Protein AF-A0A2R6IFF1-F1 (afdb_monomer_lite)

pLDDT: mean 81.97, std 9.03, range [49.09, 92.19]

Secondary structure (DSSP, 8-state):
-PPPHHHHHHHHHHHHHHHHHHHHHHHHHHHH-S-PPPHHHHHHHHHHHHHHHHHHHHHHHHHHHHHHHT-

Sequence (71 aa):
MPAPASTVKASLLWGVIGGLSFLVLIQGYELLTDQGVALAVKFGVAALVAVLAGVSTYTLQERLQAENESA

Radius of gyration: 16.2 Å; chains: 1; bounding box: 32×22×46 Å

Structure (mmCIF, N/CA/C/O backbone):
data_AF-A0A2R6IFF1-F1
#
_entry.id   AF-A0A2R6IFF1-F1
#
loop_
_atom_site.group_PDB
_atom_site.id
_atom_site.type_symbol
_atom_site.label_atom_id
_atom_site.label_alt_id
_atom_site.label_comp_id
_atom_site.label_asym_id
_atom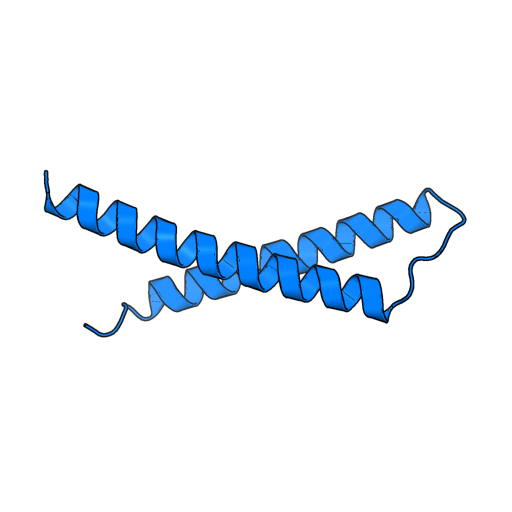_site.label_entity_id
_atom_site.label_seq_id
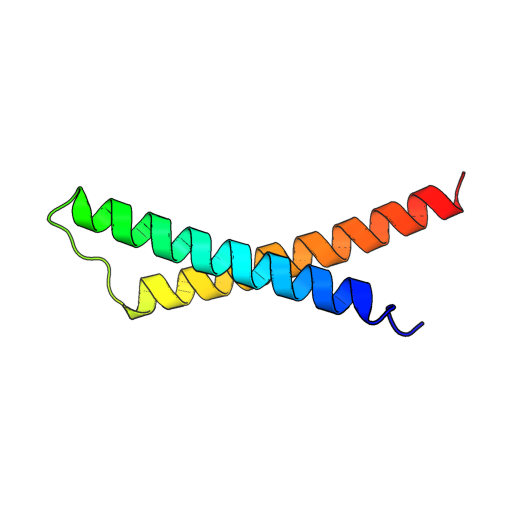_atom_site.pdbx_PDB_ins_code
_atom_site.Cartn_x
_atom_site.Cartn_y
_atom_site.Cartn_z
_atom_site.occupancy
_atom_site.B_iso_or_equiv
_atom_site.auth_seq_id
_atom_site.auth_comp_id
_atom_site.auth_asym_id
_atom_site.auth_atom_id
_atom_site.pdbx_PDB_model_num
ATOM 1 N N . MET A 1 1 ? 11.466 -5.064 -24.695 1.00 49.09 1 MET A N 1
ATOM 2 C CA . MET A 1 1 ? 12.727 -4.881 -23.946 1.00 49.09 1 MET A CA 1
ATOM 3 C C . MET A 1 1 ? 12.450 -5.279 -22.502 1.00 49.09 1 MET A C 1
ATOM 5 O O . MET A 1 1 ? 11.487 -4.753 -21.960 1.00 49.09 1 MET A O 1
ATOM 9 N N . PRO A 1 2 ? 13.141 -6.267 -21.908 1.00 51.91 2 PRO A N 1
ATOM 10 C CA . PRO A 1 2 ? 12.919 -6.611 -20.503 1.00 51.91 2 PRO A CA 1
ATOM 11 C C . PRO A 1 2 ? 13.326 -5.418 -19.628 1.00 51.91 2 PRO A C 1
ATOM 13 O O . PRO A 1 2 ? 14.434 -4.906 -19.779 1.00 51.91 2 PRO A O 1
ATOM 16 N N . ALA A 1 3 ? 12.429 -4.948 -18.757 1.00 60.38 3 ALA A N 1
ATOM 17 C CA . ALA A 1 3 ? 12.728 -3.856 -17.834 1.00 60.38 3 ALA A CA 1
ATOM 18 C C . ALA A 1 3 ? 13.954 -4.218 -16.971 1.00 60.38 3 ALA A C 1
ATOM 20 O O . ALA A 1 3 ? 14.064 -5.369 -16.530 1.00 60.38 3 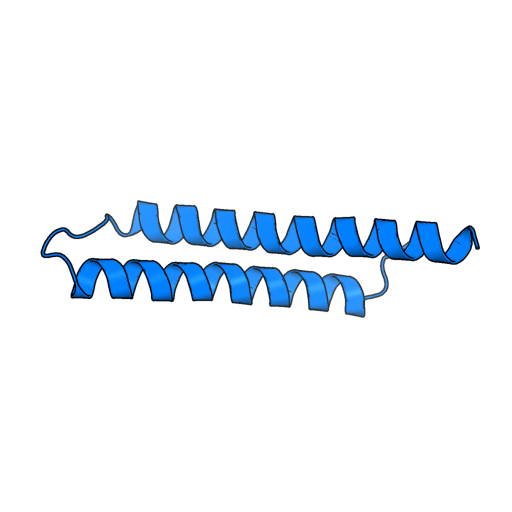ALA A O 1
ATOM 21 N N . PRO A 1 4 ? 14.884 -3.279 -16.712 1.00 64.81 4 PRO A N 1
ATOM 22 C CA . PRO A 1 4 ? 16.033 -3.560 -15.864 1.00 64.81 4 PRO A CA 1
ATOM 23 C C . PRO A 1 4 ? 15.519 -3.969 -14.480 1.00 64.81 4 PRO A C 1
ATOM 25 O O . PRO A 1 4 ? 14.682 -3.288 -13.887 1.00 64.81 4 PRO A O 1
ATOM 28 N N . ALA A 1 5 ? 15.991 -5.103 -13.959 1.00 71.50 5 ALA A N 1
ATOM 29 C CA . ALA A 1 5 ? 15.466 -5.716 -12.733 1.00 71.50 5 ALA A CA 1
ATOM 30 C C . ALA A 1 5 ? 15.426 -4.759 -11.515 1.00 71.50 5 ALA A C 1
ATOM 32 O O . ALA A 1 5 ? 14.633 -4.954 -10.593 1.00 71.50 5 ALA A O 1
ATOM 33 N N . SER A 1 6 ? 16.244 -3.699 -11.519 1.00 75.81 6 SER A N 1
ATOM 34 C CA . SER A 1 6 ? 16.252 -2.629 -10.516 1.00 75.81 6 SER A CA 1
ATOM 35 C C . SER A 1 6 ? 14.977 -1.774 -10.505 1.00 75.81 6 SER A C 1
ATOM 37 O O . SER A 1 6 ? 14.508 -1.429 -9.423 1.00 75.81 6 SER A O 1
ATOM 39 N N . THR A 1 7 ? 14.380 -1.476 -11.660 1.00 78.88 7 THR A N 1
ATOM 40 C CA . THR A 1 7 ? 13.136 -0.690 -11.791 1.00 78.88 7 THR A CA 1
ATOM 41 C C . THR A 1 7 ? 11.938 -1.441 -11.229 1.00 78.88 7 THR A C 1
ATOM 43 O O . THR A 1 7 ? 11.141 -0.887 -10.470 1.00 78.88 7 THR A O 1
ATOM 46 N N . VAL A 1 8 ? 11.846 -2.737 -11.534 1.00 80.69 8 VAL A N 1
ATOM 47 C CA . VAL A 1 8 ? 10.795 -3.608 -10.992 1.00 80.69 8 VAL A CA 1
ATOM 48 C C . VAL A 1 8 ? 10.938 -3.719 -9.476 1.00 80.69 8 VAL A C 1
ATOM 50 O O . VAL A 1 8 ? 9.958 -3.573 -8.748 1.00 80.69 8 VAL A O 1
ATOM 53 N N . LYS A 1 9 ? 12.169 -3.892 -8.979 1.00 79.44 9 LYS A N 1
ATOM 54 C CA . LYS A 1 9 ? 12.448 -3.934 -7.539 1.00 79.44 9 LYS A CA 1
ATOM 55 C C . LYS A 1 9 ? 12.086 -2.618 -6.842 1.00 79.44 9 LYS A C 1
ATOM 57 O O . LYS A 1 9 ? 11.468 -2.654 -5.783 1.00 79.44 9 LYS A O 1
ATOM 62 N N . ALA A 1 10 ? 12.437 -1.472 -7.426 1.00 85.00 10 ALA A N 1
ATOM 63 C CA . ALA A 1 10 ? 12.103 -0.156 -6.882 1.00 85.00 10 ALA A CA 1
ATOM 64 C C . ALA A 1 10 ? 10.585 0.080 -6.836 1.00 85.00 10 ALA A C 1
ATOM 66 O O . ALA A 1 10 ? 10.062 0.511 -5.810 1.00 85.00 10 ALA A O 1
ATOM 67 N N . SER A 1 11 ? 9.877 -0.282 -7.908 1.00 81.06 11 SER A N 1
ATOM 68 C CA . SER A 1 11 ? 8.414 -0.187 -7.985 1.00 81.06 11 SER A CA 1
ATOM 69 C C . SER A 1 11 ? 7.736 -1.069 -6.934 1.00 81.06 11 SER A C 1
ATOM 71 O O . SER A 1 11 ? 6.798 -0.638 -6.264 1.00 81.06 11 SER A O 1
ATOM 73 N N . LEU A 1 12 ? 8.252 -2.284 -6.719 1.00 86.12 12 LEU A N 1
ATOM 74 C CA . LEU A 1 12 ? 7.738 -3.196 -5.699 1.00 86.12 12 LEU A CA 1
ATOM 75 C C . LEU A 1 12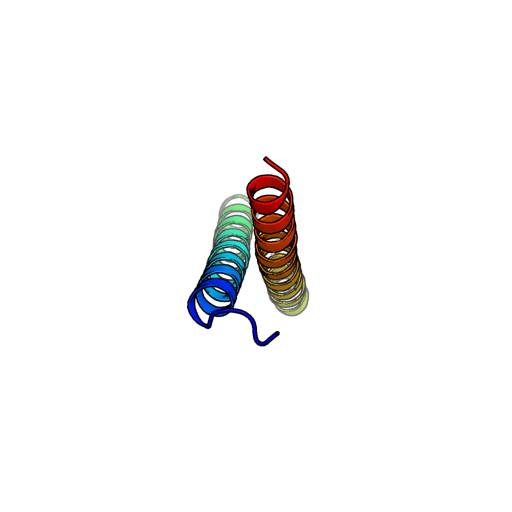 ? 7.957 -2.650 -4.280 1.00 86.12 12 LEU A C 1
ATOM 77 O O . LEU A 1 12 ? 7.046 -2.698 -3.457 1.00 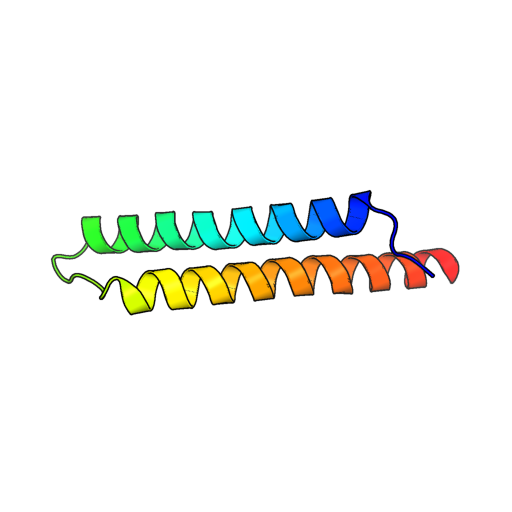86.12 12 LEU A O 1
ATOM 81 N N . LEU A 1 13 ? 9.142 -2.094 -4.003 1.00 90.38 13 LEU A N 1
ATOM 82 C CA . LEU A 1 13 ? 9.454 -1.478 -2.710 1.00 90.38 13 LEU A CA 1
ATOM 83 C C . LEU A 1 13 ? 8.542 -0.285 -2.420 1.00 90.38 13 LEU A C 1
ATOM 85 O O . LEU A 1 13 ? 8.008 -0.197 -1.318 1.00 90.38 13 LEU A O 1
ATOM 89 N N . TRP A 1 14 ? 8.308 0.589 -3.399 1.00 87.38 14 TRP A N 1
ATOM 90 C CA . TRP A 1 14 ? 7.382 1.713 -3.243 1.00 87.38 14 TRP A CA 1
ATOM 91 C C . TRP A 1 14 ? 5.939 1.266 -3.008 1.00 87.38 14 TRP A C 1
ATOM 93 O O . TRP A 1 14 ? 5.260 1.837 -2.154 1.00 87.38 14 TRP A O 1
ATOM 103 N N . GLY A 1 15 ? 5.494 0.204 -3.683 1.00 87.12 15 GLY A N 1
ATOM 104 C CA . GLY A 1 15 ? 4.209 -0.434 -3.399 1.00 87.12 15 GLY A CA 1
ATOM 105 C C . GLY A 1 15 ? 4.104 -0.914 -1.948 1.00 87.12 15 GLY A C 1
ATOM 106 O O . GLY A 1 15 ? 3.152 -0.576 -1.244 1.00 87.12 15 GLY A O 1
ATOM 107 N N . VAL A 1 16 ? 5.115 -1.642 -1.462 1.00 88.81 16 VAL A N 1
ATOM 108 C CA . VAL A 1 16 ? 5.166 -2.121 -0.069 1.00 88.81 16 VAL A CA 1
ATOM 109 C C . VAL A 1 16 ? 5.174 -0.957 0.922 1.00 88.81 16 VAL A C 1
ATOM 111 O O . VAL A 1 16 ? 4.411 -0.977 1.885 1.00 88.81 16 VAL A O 1
ATOM 114 N N . ILE A 1 17 ? 5.983 0.078 0.677 1.00 92.19 17 ILE A N 1
ATOM 115 C CA . ILE A 1 17 ? 6.049 1.276 1.526 1.00 92.19 17 ILE A CA 1
ATOM 116 C C . ILE A 1 17 ? 4.681 1.961 1.592 1.00 92.19 17 ILE A C 1
ATOM 118 O O . ILE A 1 17 ? 4.215 2.272 2.687 1.00 92.19 17 ILE A O 1
ATOM 122 N N . GLY A 1 18 ? 4.011 2.160 0.453 1.00 87.12 18 GLY A N 1
ATOM 123 C CA . GLY A 1 18 ? 2.678 2.763 0.399 1.00 87.12 18 GLY A CA 1
ATOM 124 C C . GLY A 1 18 ? 1.628 1.951 1.163 1.00 87.12 18 GLY A C 1
ATOM 125 O O . GLY A 1 18 ? 0.899 2.505 1.988 1.00 87.12 18 GLY A O 1
ATOM 126 N N . GLY A 1 19 ? 1.589 0.632 0.953 1.00 85.94 19 GLY A N 1
ATOM 127 C CA . GLY A 1 19 ? 0.661 -0.264 1.651 1.00 85.94 19 GLY A CA 1
ATOM 128 C C . GLY A 1 19 ? 0.885 -0.300 3.165 1.00 85.94 19 GLY A C 1
ATOM 129 O O . GLY A 1 19 ? -0.067 -0.170 3.936 1.00 85.94 19 GLY A O 1
ATOM 130 N N . LEU A 1 20 ? 2.142 -0.414 3.609 1.00 87.75 20 LEU A N 1
ATOM 131 C CA . LEU A 1 20 ? 2.488 -0.383 5.034 1.00 87.75 20 LEU A CA 1
ATOM 132 C C . LEU A 1 20 ? 2.176 0.978 5.664 1.00 87.75 20 LEU A C 1
ATOM 134 O O . LEU A 1 20 ? 1.635 1.024 6.766 1.00 87.75 20 LEU A O 1
ATOM 138 N N . SER A 1 21 ? 2.443 2.079 4.957 1.00 92.12 21 SER A N 1
ATOM 139 C CA . SER A 1 21 ? 2.122 3.432 5.429 1.00 92.12 21 SER A CA 1
ATOM 140 C C . SER A 1 21 ? 0.618 3.614 5.634 1.00 92.12 21 SER A C 1
ATOM 142 O O . SER A 1 21 ? 0.199 4.158 6.654 1.00 92.12 21 SER A O 1
ATOM 144 N N . PHE A 1 22 ? -0.210 3.097 4.719 1.00 88.44 22 PHE A N 1
ATOM 145 C CA . PHE A 1 22 ? -1.665 3.090 4.881 1.00 88.44 22 PHE A CA 1
ATOM 146 C C . PHE A 1 22 ? -2.107 2.277 6.107 1.00 88.44 22 PHE A C 1
ATOM 148 O O . PHE A 1 22 ? -2.942 2.743 6.883 1.00 88.44 22 PHE A O 1
ATOM 155 N N . LEU A 1 23 ? -1.524 1.091 6.323 1.00 88.31 23 LEU A N 1
ATOM 156 C CA . LEU A 1 23 ? -1.819 0.277 7.507 1.00 88.31 23 LEU A CA 1
ATOM 157 C C . LEU A 1 23 ? -1.428 0.983 8.811 1.00 88.31 23 LEU A C 1
ATOM 159 O O . LEU A 1 23 ? -2.139 0.881 9.807 1.00 88.31 23 LEU A O 1
ATOM 163 N N . VAL A 1 24 ? -0.312 1.708 8.835 1.00 91.94 24 VAL A N 1
ATOM 164 C CA . VAL A 1 24 ? 0.071 2.524 9.998 1.00 91.94 24 VAL A CA 1
ATOM 165 C C . VAL A 1 24 ? -0.946 3.644 10.224 1.00 91.94 24 VAL A C 1
ATOM 167 O O . VAL A 1 24 ? -1.378 3.862 11.354 1.00 91.94 24 VAL A O 1
ATOM 170 N N . LEU A 1 25 ? -1.386 4.311 9.157 1.00 89.56 25 LEU A N 1
ATOM 171 C CA . LEU A 1 25 ? -2.331 5.420 9.251 1.00 89.56 25 LEU A CA 1
ATOM 172 C C . LEU A 1 25 ? -3.709 4.973 9.763 1.00 89.56 25 LEU A C 1
ATOM 174 O O . LEU A 1 25 ? -4.286 5.637 10.622 1.00 89.56 25 LEU A O 1
ATOM 178 N N . ILE A 1 26 ? -4.218 3.828 9.290 1.00 88.06 26 ILE A N 1
ATOM 179 C CA . ILE A 1 26 ? -5.511 3.296 9.747 1.00 88.06 26 ILE A CA 1
ATOM 180 C C . ILE A 1 26 ? -5.449 2.795 11.193 1.00 88.06 26 ILE A C 1
ATOM 182 O O . ILE A 1 26 ? -6.419 2.947 11.927 1.00 88.06 26 ILE A O 1
ATOM 186 N N . GLN A 1 27 ? -4.305 2.260 11.629 1.00 90.88 27 GLN A N 1
ATOM 187 C CA . GLN A 1 27 ? -4.086 1.930 13.040 1.00 90.88 27 GLN A CA 1
ATOM 188 C C . GLN A 1 27 ? -4.082 3.193 13.906 1.00 90.88 27 GLN A C 1
ATOM 190 O O . GLN A 1 27 ? -4.708 3.210 14.958 1.00 90.88 27 GLN A O 1
ATOM 195 N N . GLY A 1 28 ? -3.434 4.271 13.451 1.00 89.25 28 GLY A N 1
ATOM 196 C CA . GLY A 1 28 ? -3.485 5.568 14.128 1.00 89.25 28 GLY A CA 1
ATOM 197 C C . GLY A 1 28 ? -4.911 6.106 14.248 1.00 89.25 28 GLY A C 1
ATOM 198 O O . GLY A 1 28 ? -5.311 6.524 15.328 1.00 89.25 28 GLY A O 1
ATOM 199 N N . TYR A 1 29 ? -5.703 6.030 13.173 1.00 85.12 29 TYR A N 1
ATOM 200 C CA . TYR A 1 29 ? -7.117 6.413 13.198 1.00 85.12 29 TYR A CA 1
ATOM 201 C C . TYR A 1 29 ? -7.888 5.664 14.293 1.00 85.12 29 TYR A C 1
ATOM 203 O O . TYR A 1 29 ? -8.521 6.309 15.118 1.00 85.12 29 TYR A O 1
ATOM 211 N N . GLU A 1 30 ? -7.765 4.338 14.366 1.00 87.19 30 GLU A N 1
ATOM 212 C CA . GLU A 1 30 ? -8.433 3.516 15.389 1.00 87.19 30 GLU A CA 1
ATOM 213 C C . GLU A 1 30 ? -7.911 3.709 16.812 1.00 87.19 30 GLU A C 1
ATOM 215 O O . GLU A 1 30 ? -8.611 3.395 17.762 1.00 87.19 30 GLU A O 1
ATOM 220 N N . LEU A 1 31 ? -6.691 4.211 16.996 1.00 87.94 31 LEU A N 1
ATOM 221 C CA . LEU A 1 31 ? -6.232 4.623 18.325 1.00 87.94 31 LEU A CA 1
ATOM 222 C C . LEU A 1 31 ? -6.860 5.956 18.749 1.00 87.94 31 LEU A C 1
ATOM 224 O O . LEU A 1 31 ? -7.007 6.216 19.941 1.00 87.94 31 LEU A O 1
ATOM 228 N N . LEU A 1 32 ? -7.208 6.807 17.780 1.00 89.75 32 LEU A N 1
ATOM 229 C CA . LEU A 1 32 ? -7.855 8.099 18.007 1.00 89.75 32 LEU A CA 1
ATOM 230 C C . LEU A 1 32 ? -9.390 8.001 18.049 1.00 89.75 32 LEU A C 1
ATOM 232 O O . LEU A 1 32 ? -10.035 8.942 18.511 1.00 89.75 32 LEU A O 1
ATOM 236 N N . THR A 1 33 ? -9.986 6.907 17.565 1.00 84.38 33 THR A N 1
ATOM 237 C CA . THR A 1 33 ? -11.439 6.691 17.542 1.00 84.38 33 THR A CA 1
ATOM 238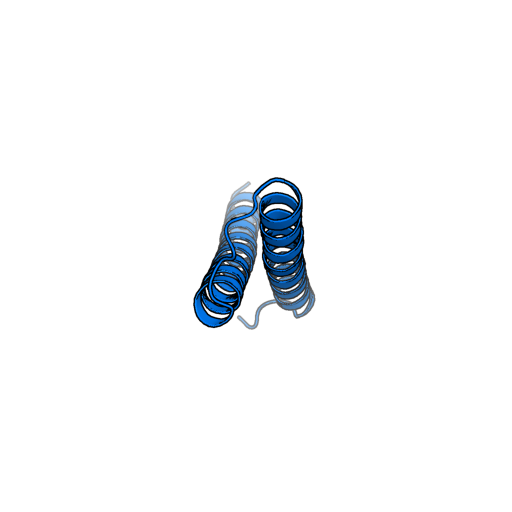 C C . THR A 1 33 ? -11.832 5.370 18.197 1.00 84.38 33 THR A C 1
ATOM 240 O O . THR A 1 33 ? -11.161 4.368 18.026 1.00 84.38 33 THR A O 1
ATOM 243 N N . ASP A 1 34 ? -12.980 5.322 18.870 1.00 80.25 34 ASP A N 1
ATOM 244 C CA . ASP A 1 34 ? -13.559 4.063 19.372 1.00 80.25 34 ASP A CA 1
ATOM 245 C C . ASP A 1 34 ? -14.211 3.210 18.257 1.00 80.25 34 ASP A C 1
ATOM 247 O O . ASP A 1 34 ? -14.795 2.155 18.508 1.00 80.25 34 ASP A O 1
ATOM 251 N N . GLN A 1 35 ? -14.149 3.660 16.998 1.00 76.44 35 GLN A N 1
ATOM 252 C CA . GLN A 1 35 ? -14.785 2.996 15.865 1.00 76.44 35 GLN A CA 1
ATOM 253 C C . GLN A 1 35 ? -13.790 2.151 15.058 1.00 76.44 35 GLN A C 1
ATOM 255 O O . GLN A 1 35 ? -13.001 2.657 14.261 1.00 76.44 35 GLN A O 1
ATOM 260 N N . GLY A 1 36 ? -13.880 0.830 15.224 1.00 77.06 36 GLY A N 1
ATOM 261 C CA . GLY A 1 36 ? -13.073 -0.131 14.476 1.00 77.06 36 GLY A CA 1
ATOM 262 C C . GLY A 1 36 ? -13.489 -0.261 13.006 1.00 77.06 36 GLY A C 1
ATOM 263 O O . GLY A 1 36 ? -14.670 -0.373 12.670 1.00 77.06 36 GLY A O 1
ATOM 264 N N . VAL A 1 37 ? -12.501 -0.315 12.118 1.00 80.75 37 VAL A N 1
ATOM 265 C CA . VAL A 1 37 ? -12.658 -0.617 10.694 1.00 80.75 37 VAL A CA 1
ATOM 266 C C . VAL A 1 37 ? -12.481 -2.119 10.477 1.00 80.75 37 VAL A C 1
ATOM 268 O O . VAL A 1 37 ? -11.534 -2.740 10.965 1.00 80.75 37 VAL A O 1
ATOM 271 N N . ALA A 1 38 ? -13.388 -2.725 9.709 1.00 86.12 38 ALA A N 1
ATOM 272 C CA . ALA A 1 38 ? -13.338 -4.153 9.412 1.00 86.12 38 ALA A CA 1
ATOM 273 C C . ALA A 1 38 ? -11.988 -4.555 8.787 1.00 86.12 38 ALA A C 1
ATOM 275 O O . ALA A 1 38 ? -11.513 -3.921 7.842 1.00 86.12 38 ALA A O 1
ATOM 276 N N . LEU A 1 39 ? -11.393 -5.651 9.276 1.00 81.56 39 LEU A N 1
ATOM 277 C CA . LEU A 1 39 ? -10.078 -6.138 8.828 1.00 81.56 39 LEU A CA 1
ATOM 278 C C . LEU A 1 39 ? -10.000 -6.305 7.305 1.00 81.56 39 LEU A C 1
ATOM 280 O O . LEU A 1 39 ? -9.028 -5.876 6.688 1.00 81.56 39 LEU A O 1
ATOM 284 N N . ALA A 1 40 ? -11.046 -6.866 6.694 1.00 82.44 40 ALA A N 1
ATOM 285 C CA . ALA A 1 40 ? -11.111 -7.057 5.247 1.00 82.44 40 ALA A CA 1
ATOM 286 C C . ALA A 1 40 ? -11.003 -5.733 4.468 1.00 82.44 40 ALA A C 1
ATOM 288 O O . ALA A 1 40 ? -10.333 -5.677 3.440 1.00 82.44 40 ALA A O 1
ATOM 289 N N . VAL A 1 41 ? -11.604 -4.654 4.981 1.00 86.00 41 VAL A N 1
ATOM 290 C CA . VAL A 1 41 ? -11.549 -3.326 4.352 1.00 86.00 41 VAL A CA 1
ATOM 291 C C . VAL A 1 41 ? -10.141 -2.749 4.457 1.00 86.00 41 VAL A C 1
ATOM 293 O O . VAL A 1 41 ? -9.606 -2.272 3.461 1.00 86.00 41 VAL A O 1
ATOM 296 N N . LYS A 1 42 ? -9.495 -2.856 5.624 1.00 83.69 42 LYS A N 1
ATOM 297 C CA . LYS A 1 42 ? -8.115 -2.377 5.814 1.00 83.69 42 LYS A CA 1
ATOM 298 C C . LYS A 1 42 ? -7.144 -3.039 4.852 1.00 83.69 42 LYS A C 1
ATOM 300 O O . LYS A 1 42 ? -6.417 -2.351 4.145 1.00 83.69 42 LYS A O 1
ATOM 305 N N . PHE A 1 43 ? -7.140 -4.370 4.821 1.00 83.25 43 PHE A N 1
ATOM 306 C CA . PHE A 1 43 ? -6.230 -5.119 3.960 1.00 83.25 43 PHE A CA 1
ATOM 307 C C . PHE A 1 43 ? -6.568 -4.934 2.480 1.00 83.25 43 PHE A C 1
ATOM 309 O O . PHE A 1 43 ? -5.652 -4.824 1.668 1.00 83.25 43 PHE A O 1
ATOM 316 N N . GLY A 1 44 ? -7.854 -4.821 2.133 1.00 89.50 44 GLY A N 1
ATOM 317 C CA . GLY A 1 44 ? -8.289 -4.520 0.771 1.00 89.50 44 GLY A CA 1
ATOM 318 C C . GLY A 1 44 ? -7.767 -3.171 0.277 1.00 89.50 44 GLY A C 1
ATOM 319 O O . GLY A 1 44 ? -7.162 -3.097 -0.792 1.00 89.50 44 GLY A O 1
ATOM 320 N N . VAL A 1 45 ? -7.927 -2.110 1.073 1.00 88.94 45 VAL A N 1
ATOM 321 C CA . VAL A 1 45 ? -7.428 -0.776 0.707 1.00 88.94 45 VAL A CA 1
ATOM 322 C C . VAL A 1 45 ? -5.901 -0.728 0.743 1.00 88.94 45 VAL A C 1
ATOM 324 O O . VAL A 1 45 ? -5.303 -0.160 -0.165 1.00 88.94 45 VAL A O 1
ATOM 327 N N . ALA A 1 46 ? -5.249 -1.382 1.708 1.00 87.75 46 ALA A N 1
ATOM 328 C CA . ALA A 1 46 ? -3.788 -1.473 1.755 1.00 87.75 46 ALA A CA 1
ATOM 329 C C . ALA A 1 46 ? -3.212 -2.127 0.490 1.00 87.75 46 ALA A C 1
ATOM 331 O O . ALA A 1 46 ? -2.248 -1.619 -0.083 1.00 87.75 46 ALA A O 1
ATOM 332 N N . ALA A 1 47 ? -3.823 -3.222 0.027 1.00 86.00 47 ALA A N 1
ATOM 333 C CA . ALA A 1 47 ? -3.438 -3.880 -1.217 1.00 86.00 47 ALA A CA 1
ATOM 334 C C . ALA A 1 47 ? -3.647 -2.959 -2.427 1.00 86.00 47 ALA A C 1
ATOM 336 O O . ALA A 1 47 ? -2.775 -2.864 -3.289 1.00 86.00 47 ALA A O 1
ATOM 337 N N . LEU A 1 48 ? -4.765 -2.230 -2.468 1.00 89.81 48 LEU A N 1
ATOM 338 C CA . LEU A 1 48 ? -5.071 -1.285 -3.540 1.00 89.81 48 LEU A CA 1
ATOM 339 C C . LEU A 1 48 ? -4.054 -0.131 -3.581 1.00 89.81 48 LEU A C 1
ATOM 341 O O . LEU A 1 48 ? -3.524 0.178 -4.647 1.00 89.81 48 LEU A O 1
ATOM 345 N N . VAL A 1 49 ? -3.708 0.445 -2.427 1.00 90.50 49 VAL A N 1
ATOM 346 C CA . VAL A 1 49 ? -2.663 1.476 -2.301 1.00 90.50 49 VAL A CA 1
ATOM 347 C C . VAL A 1 49 ? -1.308 0.936 -2.753 1.00 90.50 49 VAL A C 1
ATOM 349 O O . VAL A 1 49 ? -0.609 1.614 -3.504 1.00 90.50 49 VAL A O 1
ATOM 352 N N . ALA A 1 50 ? -0.947 -0.288 -2.358 1.00 85.31 50 ALA A N 1
ATOM 353 C CA . ALA A 1 50 ? 0.311 -0.903 -2.770 1.00 85.31 50 ALA A CA 1
ATOM 354 C C . ALA A 1 50 ? 0.394 -1.091 -4.293 1.00 85.31 50 ALA A C 1
ATOM 356 O O . ALA A 1 50 ? 1.419 -0.773 -4.900 1.00 85.31 50 ALA A O 1
ATOM 357 N N . VAL A 1 51 ? -0.692 -1.549 -4.923 1.00 85.94 51 VAL A N 1
ATOM 358 C CA . VAL A 1 51 ? -0.773 -1.692 -6.384 1.00 85.94 51 VAL A CA 1
ATOM 359 C C . VAL A 1 51 ? -0.668 -0.330 -7.068 1.00 85.94 51 VAL A C 1
ATOM 361 O O . VAL A 1 51 ? 0.151 -0.174 -7.970 1.00 85.94 51 VAL A O 1
ATOM 364 N N . LEU A 1 52 ? -1.432 0.674 -6.629 1.00 88.81 52 LEU A N 1
ATOM 365 C CA . LEU A 1 52 ? -1.402 2.011 -7.231 1.00 88.81 52 LEU A CA 1
ATOM 366 C C . LEU A 1 52 ? -0.030 2.681 -7.097 1.00 88.81 52 LEU A C 1
ATOM 368 O O . LEU A 1 52 ? 0.465 3.266 -8.062 1.00 88.81 52 LEU A O 1
ATOM 372 N N . ALA A 1 53 ? 0.608 2.577 -5.932 1.00 87.25 53 ALA A N 1
ATOM 373 C CA . ALA A 1 53 ? 1.944 3.122 -5.700 1.00 87.25 53 ALA A CA 1
ATOM 374 C C . ALA A 1 53 ? 3.003 2.412 -6.560 1.00 87.25 53 ALA A C 1
ATOM 376 O O . ALA A 1 53 ? 3.845 3.066 -7.176 1.00 87.25 53 ALA A O 1
ATOM 377 N N . GLY A 1 54 ? 2.932 1.082 -6.674 1.00 83.94 54 GLY A N 1
ATOM 378 C CA . GLY A 1 54 ? 3.837 0.321 -7.535 1.00 83.94 54 GLY A CA 1
ATOM 379 C C . GLY A 1 54 ? 3.664 0.654 -9.021 1.00 83.94 54 GLY A C 1
ATOM 380 O O . GLY A 1 54 ? 4.646 0.919 -9.711 1.00 83.94 54 GLY A O 1
ATOM 381 N N . VAL A 1 55 ? 2.420 0.708 -9.508 1.00 84.50 55 VAL A N 1
ATOM 382 C CA . VAL A 1 55 ? 2.103 1.026 -10.914 1.00 84.50 55 VAL A CA 1
ATOM 383 C C . VAL A 1 55 ? 2.494 2.462 -11.269 1.00 84.50 55 VAL A C 1
ATOM 385 O O . VAL A 1 55 ? 3.081 2.701 -12.324 1.00 84.50 55 VAL A O 1
ATOM 388 N N . SER A 1 56 ? 2.208 3.429 -10.396 1.00 85.25 56 SER A N 1
ATOM 389 C CA . SER A 1 56 ? 2.595 4.828 -10.625 1.00 85.25 56 SER A CA 1
ATOM 390 C C . SER A 1 56 ? 4.113 5.001 -10.653 1.00 85.25 56 SER A C 1
ATOM 392 O O . SER A 1 56 ? 4.627 5.676 -11.540 1.00 85.25 56 SER A O 1
ATOM 394 N N . THR A 1 57 ? 4.841 4.324 -9.762 1.00 85.00 57 THR A N 1
ATOM 395 C CA . THR A 1 57 ? 6.313 4.342 -9.758 1.00 85.00 57 THR A CA 1
ATOM 396 C C . THR A 1 57 ? 6.878 3.769 -11.056 1.00 85.00 57 THR A C 1
ATOM 398 O O . THR A 1 57 ? 7.758 4.376 -11.665 1.00 85.00 57 THR A O 1
ATOM 401 N N . TYR A 1 58 ? 6.332 2.642 -11.520 1.00 79.38 58 TYR A N 1
ATOM 402 C CA . TYR A 1 58 ? 6.770 2.004 -12.758 1.00 79.38 58 TYR A CA 1
ATOM 403 C C . TYR A 1 58 ? 6.514 2.893 -13.986 1.00 79.38 58 TYR A C 1
ATOM 405 O O . TYR A 1 58 ? 7.421 3.143 -14.777 1.00 79.38 58 TYR A O 1
ATOM 413 N N . THR A 1 59 ? 5.300 3.435 -14.114 1.00 84.44 59 THR A N 1
ATOM 414 C CA . THR A 1 59 ? 4.915 4.272 -15.266 1.00 84.44 59 THR A CA 1
ATOM 415 C C . THR A 1 59 ? 5.636 5.618 -15.291 1.00 84.44 59 THR A C 1
ATOM 417 O O . THR A 1 59 ? 6.021 6.092 -16.359 1.00 84.44 59 THR A O 1
ATOM 420 N N . LEU A 1 60 ? 5.863 6.240 -14.130 1.00 84.75 60 LEU A N 1
ATOM 421 C CA . LEU A 1 60 ? 6.626 7.483 -14.047 1.00 84.75 60 LEU A CA 1
ATOM 422 C C . LEU A 1 60 ? 8.091 7.254 -14.429 1.00 84.75 60 LEU A C 1
ATOM 424 O O . LEU A 1 60 ? 8.676 8.077 -15.128 1.00 84.75 60 LEU A O 1
ATOM 428 N N . GLN A 1 61 ? 8.668 6.121 -14.026 1.00 81.19 61 GLN A N 1
ATOM 429 C CA . GLN A 1 61 ? 10.036 5.774 -14.388 1.00 81.19 61 GLN A CA 1
ATOM 430 C C . GLN A 1 61 ? 10.198 5.527 -15.896 1.00 81.19 61 GLN A C 1
ATOM 432 O O . GLN A 1 61 ? 11.175 6.005 -16.470 1.00 81.19 61 GLN A O 1
ATOM 437 N N . GLU A 1 62 ? 9.237 4.862 -16.547 1.00 79.75 62 GLU A N 1
ATOM 438 C CA . GLU A 1 62 ? 9.226 4.722 -18.013 1.00 79.75 62 GLU A CA 1
ATOM 439 C C . GLU A 1 62 ? 9.142 6.084 -18.714 1.00 79.75 62 GLU A C 1
ATOM 441 O O . GLU A 1 62 ? 9.881 6.342 -19.664 1.00 79.75 62 GLU A O 1
ATOM 446 N N . ARG A 1 63 ? 8.286 6.991 -18.223 1.00 78.69 63 ARG A N 1
ATOM 447 C CA . ARG A 1 63 ? 8.151 8.339 -18.798 1.00 78.69 63 ARG A CA 1
ATOM 448 C C . ARG A 1 63 ? 9.429 9.160 -18.681 1.00 78.69 63 ARG A C 1
ATOM 450 O O . ARG A 1 63 ? 9.832 9.775 -19.660 1.00 78.69 63 ARG A O 1
ATOM 457 N N . LEU A 1 64 ? 10.079 9.139 -17.519 1.00 79.88 64 LEU A N 1
ATOM 458 C CA . LEU A 1 64 ? 11.334 9.863 -17.300 1.00 79.88 64 LEU A CA 1
ATOM 459 C C . LEU A 1 64 ? 12.476 9.322 -18.171 1.00 79.88 64 LEU A C 1
ATOM 461 O O . LEU A 1 64 ? 13.322 10.091 -18.615 1.00 79.88 64 LEU A O 1
ATOM 465 N N . GLN A 1 65 ? 12.514 8.013 -18.435 1.00 77.25 65 GLN A N 1
ATOM 466 C CA . GLN A 1 65 ? 13.493 7.434 -19.361 1.00 77.25 65 GLN A CA 1
ATOM 467 C C . GLN A 1 65 ? 13.242 7.880 -20.804 1.00 77.25 65 GLN A C 1
ATOM 469 O O . GLN A 1 65 ? 14.175 8.343 -21.454 1.00 77.25 65 GLN A O 1
ATOM 474 N N . ALA A 1 66 ? 11.986 7.840 -21.255 1.00 74.75 66 ALA A N 1
ATOM 475 C CA . ALA A 1 66 ? 11.614 8.304 -22.588 1.00 74.75 66 ALA A CA 1
ATOM 476 C C . ALA A 1 66 ? 11.926 9.798 -22.804 1.00 74.75 66 ALA A C 1
ATOM 478 O O . ALA A 1 66 ? 12.370 10.191 -23.881 1.00 74.75 66 ALA A O 1
ATOM 479 N N . GLU A 1 67 ? 11.722 10.633 -21.782 1.00 77.81 67 GLU A N 1
ATOM 480 C CA . GLU A 1 67 ? 12.037 12.065 -21.837 1.00 77.81 67 GLU A CA 1
ATOM 481 C C . GLU A 1 67 ? 13.554 12.312 -21.916 1.00 77.81 67 GLU A C 1
ATOM 483 O O . GLU A 1 67 ? 14.000 13.112 -22.733 1.00 77.81 67 GLU A O 1
ATOM 488 N N . ASN A 1 68 ? 14.354 11.559 -21.150 1.00 71.44 68 ASN A N 1
ATOM 489 C CA . ASN A 1 68 ? 15.819 11.641 -21.190 1.00 71.44 68 ASN A CA 1
ATOM 490 C C . ASN A 1 68 ? 16.430 11.148 -22.513 1.00 71.44 68 ASN A C 1
ATOM 492 O O . ASN A 1 68 ? 17.475 11.648 -22.907 1.00 71.44 68 ASN A O 1
ATOM 496 N N . GLU A 1 69 ? 15.822 10.171 -23.195 1.00 69.50 69 GLU A N 1
ATOM 497 C CA . GLU A 1 69 ? 16.275 9.714 -24.524 1.00 69.50 69 GLU A CA 1
ATOM 498 C C . GLU A 1 69 ? 15.941 10.708 -25.650 1.00 69.50 69 GLU A C 1
ATOM 500 O O . GLU A 1 69 ? 16.491 10.608 -26.746 1.00 69.50 69 GLU A O 1
ATOM 505 N N . SER A 1 70 ? 15.037 11.656 -25.395 1.00 61.66 70 SER A N 1
ATOM 506 C CA . SER A 1 70 ? 14.573 12.648 -26.373 1.00 61.66 70 SER A CA 1
ATOM 507 C C . SER A 1 70 ? 15.357 13.970 -26.334 1.00 61.66 70 SER A C 1
ATOM 509 O O . SER A 1 70 ? 15.084 14.849 -27.155 1.00 61.66 70 SER A O 1
ATOM 511 N N . ALA A 1 71 ? 16.278 14.128 -25.375 1.00 59.19 71 ALA A N 1
ATOM 512 C CA . ALA A 1 71 ? 17.056 15.340 -25.100 1.00 59.19 71 ALA A CA 1
ATOM 513 C C . ALA A 1 71 ? 18.531 15.172 -25.491 1.00 59.19 71 ALA A C 1
ATOM 515 O O . ALA A 1 71 ? 19.110 16.165 -25.990 1.00 59.19 71 ALA A O 1
#

Foldseek 3Di:
DPDDVVLLVVLQVQLLVQLVVLLVVLVVVVVVDVDDDDPCVSNVVSNVRSVVRSVVSNVVVVVVVVVVVVD